Protein AF-A0A2Z6REA3-F1 (afdb_monomer_lite)

Structure (mmCIF, N/CA/C/O backbone):
data_AF-A0A2Z6REA3-F1
#
_entry.id   AF-A0A2Z6REA3-F1
#
loop_
_atom_site.group_PDB
_atom_site.id
_atom_site.type_symbol
_atom_site.label_atom_id
_atom_site.label_alt_id
_atom_site.label_comp_id
_atom_site.label_asym_id
_atom_site.label_entity_id
_atom_site.label_seq_id
_atom_site.pdbx_PDB_ins_code
_atom_site.Cartn_x
_atom_site.Cartn_y
_atom_site.Cartn_z
_atom_site.occupancy
_atom_site.B_iso_or_equiv
_atom_site.auth_seq_id
_atom_site.auth_comp_id
_atom_site.auth_asym_id
_atom_site.auth_atom_id
_atom_site.pdbx_PDB_model_num
ATOM 1 N N . MET A 1 1 ? -13.618 -19.533 26.473 1.00 35.56 1 MET A N 1
ATOM 2 C CA . MET A 1 1 ? -13.064 -18.901 25.257 1.00 35.56 1 MET A CA 1
ATOM 3 C C . MET A 1 1 ? -13.147 -17.396 25.471 1.00 35.56 1 MET A C 1
ATOM 5 O O . MET A 1 1 ? -14.239 -16.851 25.426 1.00 35.56 1 MET A O 1
ATOM 9 N N . TYR A 1 2 ? -12.049 -16.755 25.879 1.00 32.56 2 TYR A N 1
ATOM 10 C CA . TYR A 1 2 ? -12.041 -15.318 26.167 1.00 32.56 2 TYR A CA 1
ATOM 11 C C . TYR A 1 2 ? -12.061 -14.545 24.842 1.00 32.56 2 TYR A C 1
ATOM 13 O O . TYR A 1 2 ? -11.064 -14.528 24.128 1.00 32.56 2 TYR A O 1
ATOM 21 N N . MET A 1 3 ? -13.189 -13.912 24.512 1.00 37.62 3 MET A N 1
ATOM 22 C CA . MET A 1 3 ? -13.200 -12.782 23.580 1.00 37.62 3 MET A CA 1
ATOM 23 C C . MET A 1 3 ? -12.499 -11.618 24.285 1.00 37.62 3 MET A C 1
ATOM 25 O O . MET A 1 3 ? -13.110 -10.892 25.067 1.00 37.62 3 MET A O 1
ATOM 29 N N . GLY A 1 4 ? -11.189 -11.494 24.079 1.00 39.75 4 GLY A N 1
ATOM 30 C CA . GLY A 1 4 ? -10.439 -10.322 24.507 1.00 39.75 4 GLY A CA 1
ATOM 31 C C . GLY A 1 4 ? -10.893 -9.124 23.683 1.00 39.75 4 GLY A C 1
ATOM 32 O O . GLY A 1 4 ? -10.625 -9.063 22.486 1.00 39.75 4 GLY A O 1
ATOM 33 N N . LEU A 1 5 ? -11.602 -8.188 24.313 1.00 45.06 5 LEU A N 1
ATOM 34 C CA . LEU A 1 5 ? -11.829 -6.860 23.750 1.00 45.06 5 LEU A CA 1
ATOM 35 C C . LEU A 1 5 ? -10.458 -6.259 23.413 1.00 45.06 5 LEU A C 1
ATOM 37 O O . LEU A 1 5 ? -9.594 -6.190 24.290 1.00 45.06 5 LEU A O 1
ATOM 41 N N . GLN A 1 6 ? -10.251 -5.857 22.155 1.00 50.97 6 GLN A N 1
ATOM 42 C CA . GLN A 1 6 ? -9.062 -5.095 21.771 1.00 50.97 6 GLN A CA 1
ATOM 43 C C . GLN A 1 6 ? -8.891 -3.923 22.752 1.00 50.97 6 GLN A C 1
ATOM 45 O O . GLN A 1 6 ? -9.876 -3.228 23.036 1.00 50.97 6 GLN A O 1
ATOM 50 N N . PRO A 1 7 ? -7.681 -3.704 23.301 1.00 58.88 7 PRO A N 1
ATOM 51 C CA . PRO A 1 7 ? -7.449 -2.590 24.204 1.00 58.88 7 PRO A CA 1
ATOM 52 C C . PRO A 1 7 ? -7.841 -1.274 23.514 1.00 58.88 7 PRO A C 1
ATOM 54 O O . PRO A 1 7 ? -7.617 -1.123 22.309 1.00 58.88 7 PRO A O 1
ATOM 57 N N . PRO A 1 8 ? -8.452 -0.326 24.247 1.00 62.91 8 PRO A N 1
ATOM 58 C CA . PRO A 1 8 ? -8.873 0.940 23.669 1.00 62.91 8 PRO A CA 1
ATOM 59 C C . PRO A 1 8 ? -7.667 1.652 23.052 1.00 62.91 8 PRO A C 1
ATOM 61 O O . PRO A 1 8 ? -6.600 1.727 23.666 1.00 62.91 8 PRO A O 1
ATOM 64 N N . LEU A 1 9 ? -7.843 2.158 21.828 1.00 64.38 9 LEU A N 1
ATOM 65 C CA . LEU A 1 9 ? -6.797 2.885 21.114 1.00 64.38 9 LEU A CA 1
ATOM 66 C C . LEU A 1 9 ? -6.271 4.049 21.981 1.00 64.38 9 LEU A C 1
ATOM 68 O O . LEU A 1 9 ? -7.057 4.680 22.700 1.00 64.38 9 LEU A O 1
ATOM 72 N N . PRO A 1 10 ? -4.956 4.349 21.941 1.00 69.88 10 PRO A N 1
ATOM 73 C CA . PRO A 1 10 ? -4.391 5.479 22.672 1.00 69.88 10 PRO A CA 1
ATOM 74 C C . PRO A 1 10 ? -5.148 6.767 22.345 1.00 69.88 10 PRO A C 1
ATOM 76 O O . PRO A 1 10 ? -5.497 6.983 21.194 1.00 69.88 10 PRO A O 1
ATOM 79 N N . LYS A 1 11 ? -5.328 7.681 23.308 1.00 62.00 11 LYS A N 1
ATOM 80 C CA . LYS A 1 11 ? -6.018 8.973 23.072 1.00 62.00 11 LYS A CA 1
ATOM 81 C C . LYS A 1 11 ? -5.437 9.802 21.913 1.00 62.00 11 LYS A C 1
ATOM 83 O O . LYS A 1 11 ? -6.111 10.689 21.404 1.00 62.00 11 LYS A O 1
ATOM 88 N N . ASP A 1 12 ? -4.199 9.516 21.515 1.00 65.69 12 ASP A N 1
ATOM 89 C CA . ASP A 1 12 ? -3.495 10.154 20.406 1.00 65.69 12 ASP A CA 1
ATOM 90 C C . ASP A 1 12 ? -3.614 9.433 19.057 1.00 65.69 12 ASP A C 1
ATOM 92 O O . ASP A 1 12 ? -3.003 9.884 18.085 1.00 65.69 12 ASP A O 1
ATOM 96 N N . SER A 1 13 ? -4.363 8.333 18.970 1.00 61.78 13 SER A N 1
ATOM 97 C CA . SER A 1 13 ? -4.588 7.635 17.708 1.00 61.78 13 SER A CA 1
ATOM 98 C C . SER A 1 13 ? -5.334 8.522 16.709 1.00 61.78 13 SER A C 1
ATOM 100 O O . SER A 1 13 ? -6.323 9.148 17.091 1.00 61.78 13 SER A O 1
ATOM 102 N N . PRO A 1 14 ? -4.908 8.576 15.436 1.00 66.81 14 PRO A N 1
ATOM 103 C CA . PRO A 1 14 ? -5.681 9.240 14.400 1.00 66.81 14 PRO A CA 1
ATOM 104 C C . PRO A 1 14 ? -6.979 8.474 14.144 1.00 66.81 14 PRO A C 1
ATOM 106 O O . PRO A 1 14 ? -7.009 7.247 14.179 1.00 66.81 14 PRO A O 1
ATOM 109 N N . ASP A 1 15 ? -8.056 9.185 13.852 1.00 65.38 15 ASP A N 1
ATOM 110 C CA . ASP A 1 15 ? -9.377 8.589 13.635 1.00 65.38 15 ASP A CA 1
ATOM 111 C C . ASP A 1 15 ? -9.582 8.116 12.203 1.00 65.38 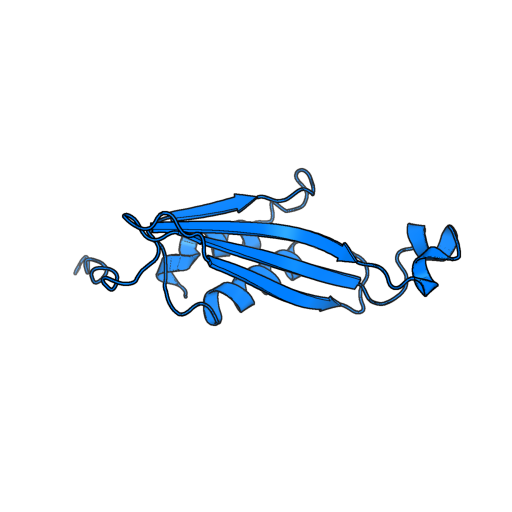15 ASP A C 1
ATOM 113 O O . ASP A 1 15 ? -10.299 7.140 11.988 1.00 65.38 15 ASP A O 1
ATOM 117 N N . ASP A 1 16 ? -8.882 8.760 11.266 1.00 63.12 16 ASP A N 1
ATOM 118 C CA . ASP A 1 16 ? -8.835 8.373 9.865 1.00 63.12 16 ASP A CA 1
ATOM 119 C C . ASP A 1 16 ? -7.386 8.247 9.390 1.00 63.12 16 ASP A C 1
ATOM 121 O O . ASP A 1 16 ? -6.545 9.127 9.626 1.00 63.12 16 ASP A O 1
ATOM 125 N N . PHE A 1 17 ? -7.131 7.162 8.664 1.00 74.56 17 PHE A N 1
ATOM 126 C CA . PHE A 1 17 ? -5.899 6.909 7.938 1.00 74.56 17 PHE A CA 1
ATOM 127 C C . PHE A 1 17 ? -6.201 6.805 6.446 1.00 74.56 17 PHE A C 1
ATOM 129 O O . PHE A 1 17 ? -6.919 5.898 6.023 1.00 74.56 17 PHE A O 1
ATOM 136 N N . VAL A 1 18 ? -5.652 7.709 5.638 1.00 67.94 18 VAL A N 1
ATOM 137 C CA . VAL A 1 18 ? -5.716 7.598 4.178 1.00 67.94 18 VAL A CA 1
ATOM 138 C C . VAL A 1 18 ? -4.321 7.322 3.648 1.00 67.94 18 VAL A C 1
ATOM 140 O O . VAL A 1 18 ? -3.402 8.065 3.968 1.00 67.94 18 VAL A O 1
ATOM 143 N N . ALA A 1 19 ? -4.161 6.286 2.834 1.00 71.56 19 ALA A N 1
ATOM 144 C CA . ALA A 1 19 ? -2.932 6.062 2.082 1.00 71.56 19 ALA A CA 1
ATOM 145 C C . ALA A 1 19 ? -3.199 6.266 0.590 1.00 71.56 19 ALA A C 1
ATOM 147 O O . ALA A 1 19 ? -4.055 5.581 0.032 1.00 71.56 19 ALA A O 1
ATOM 148 N N . ASP A 1 20 ? -2.481 7.201 -0.030 1.00 66.69 20 ASP A N 1
ATOM 149 C CA . ASP A 1 20 ? -2.426 7.375 -1.482 1.00 66.69 20 ASP A CA 1
ATOM 150 C C . ASP A 1 20 ? -1.138 6.739 -2.008 1.00 66.69 20 ASP A C 1
ATOM 152 O O . ASP A 1 20 ? -0.033 7.213 -1.729 1.00 66.69 20 ASP A O 1
ATOM 156 N N . TYR A 1 21 ? -1.280 5.626 -2.723 1.00 65.38 21 TYR A N 1
ATOM 157 C CA . TYR A 1 21 ? -0.162 4.972 -3.395 1.00 65.38 21 TYR A CA 1
ATOM 158 C C . TYR A 1 21 ? 0.030 5.634 -4.758 1.00 65.38 21 TYR A C 1
ATOM 160 O O . TYR A 1 21 ? -0.743 5.363 -5.680 1.00 65.38 21 TYR A O 1
ATOM 168 N N . LYS A 1 22 ? 1.056 6.481 -4.891 1.00 62.38 22 LYS A N 1
ATOM 169 C CA . LYS A 1 22 ? 1.335 7.221 -6.123 1.00 62.38 22 LYS A CA 1
ATOM 170 C C . LYS A 1 22 ? 2.546 6.655 -6.859 1.00 62.38 22 LYS A C 1
ATOM 172 O O . LYS A 1 22 ? 3.619 6.435 -6.291 1.00 62.38 22 LYS A O 1
ATOM 177 N N . MET A 1 23 ? 2.356 6.413 -8.155 1.00 69.00 23 MET A N 1
ATOM 178 C CA . MET A 1 23 ? 3.296 5.665 -8.984 1.00 69.00 23 MET A CA 1
ATOM 179 C C . MET A 1 23 ? 4.502 6.456 -9.499 1.00 69.00 23 MET A C 1
ATOM 181 O O . MET A 1 23 ? 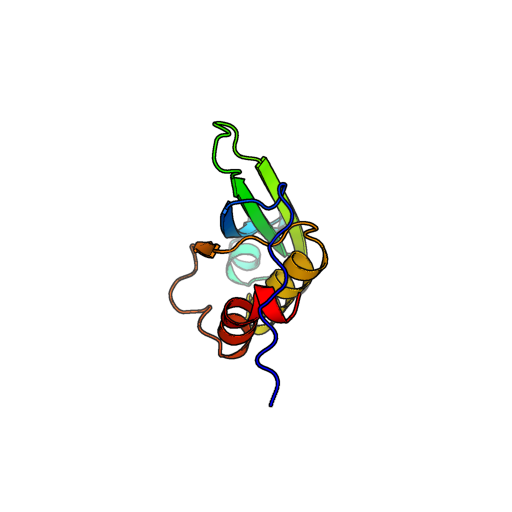4.387 7.576 -9.996 1.00 69.00 23 MET A O 1
ATOM 185 N N . ARG A 1 24 ? 5.628 5.728 -9.502 1.00 64.69 24 ARG A N 1
ATOM 186 C CA . ARG A 1 24 ? 6.744 5.746 -10.459 1.00 64.69 24 ARG A CA 1
ATOM 187 C C . ARG A 1 24 ? 7.203 7.137 -10.890 1.00 64.69 24 ARG A C 1
ATOM 189 O O . ARG A 1 24 ? 6.939 7.592 -12.004 1.00 64.69 24 ARG A O 1
ATOM 196 N N . ILE A 1 25 ? 8.025 7.752 -10.047 1.00 64.75 25 ILE A N 1
ATOM 197 C CA . ILE A 1 25 ? 8.845 8.893 -10.458 1.00 64.75 25 ILE A CA 1
ATOM 198 C C . ILE A 1 25 ? 10.083 8.341 -11.167 1.00 64.75 25 ILE A C 1
ATOM 200 O O . ILE A 1 25 ? 10.951 7.721 -10.554 1.00 64.75 25 ILE A O 1
ATOM 204 N N . LEU A 1 26 ? 10.141 8.531 -12.486 1.00 69.25 26 LEU A N 1
ATOM 205 C CA . LEU A 1 26 ? 11.316 8.185 -13.280 1.00 69.25 26 LEU A CA 1
ATOM 206 C C . LEU A 1 26 ? 12.350 9.312 -13.214 1.00 69.25 26 LEU A C 1
ATOM 208 O O . LEU A 1 26 ? 11.974 10.478 -13.396 1.00 69.25 26 LEU A O 1
ATOM 212 N N . PRO A 1 27 ? 13.649 8.999 -13.052 1.00 67.94 27 PRO A N 1
ATOM 213 C CA . PRO A 1 27 ? 14.692 10.001 -13.196 1.00 67.94 27 PRO A CA 1
ATOM 214 C C . PRO A 1 27 ? 14.626 10.633 -14.591 1.00 67.94 27 PRO A C 1
ATOM 216 O O . PRO A 1 27 ? 14.265 9.984 -15.575 1.00 67.94 27 PRO A O 1
ATOM 219 N N . LYS A 1 28 ? 15.014 11.910 -14.696 1.00 70.12 28 LYS A N 1
ATOM 220 C CA . LYS A 1 28 ? 14.973 12.676 -15.957 1.00 70.12 28 LYS A CA 1
ATOM 221 C C . LYS A 1 28 ? 15.724 11.980 -17.101 1.00 70.12 28 LYS A C 1
ATOM 223 O O . LYS A 1 28 ? 15.375 12.167 -18.260 1.00 70.12 28 LYS A O 1
ATOM 228 N N . SER A 1 29 ? 16.734 11.167 -16.786 1.00 67.81 29 SER A N 1
ATOM 229 C CA . SER A 1 29 ? 17.450 10.322 -17.748 1.00 67.81 29 SER A CA 1
ATOM 230 C C . SER A 1 29 ? 16.562 9.258 -18.395 1.00 67.81 29 SER A C 1
ATOM 232 O O . SER A 1 29 ? 16.618 9.119 -19.607 1.00 67.81 29 SER A O 1
ATOM 234 N N . ALA A 1 30 ? 15.701 8.578 -17.635 1.00 64.38 30 ALA A N 1
ATOM 235 C CA . ALA A 1 30 ? 14.793 7.546 -18.147 1.00 64.38 30 ALA A CA 1
ATOM 236 C C . ALA A 1 30 ? 13.611 8.122 -18.954 1.00 64.38 30 ALA A C 1
ATOM 238 O O . ALA A 1 30 ? 12.895 7.390 -19.630 1.00 64.38 30 ALA A O 1
ATOM 239 N N . GLN A 1 31 ? 13.409 9.443 -18.899 1.00 67.25 31 GLN A N 1
ATOM 240 C CA . GLN A 1 31 ? 12.437 10.165 -19.726 1.00 67.25 31 GLN A CA 1
ATOM 241 C C . GLN A 1 31 ? 13.024 10.610 -21.079 1.00 67.25 31 GLN A C 1
ATOM 243 O O . GLN A 1 31 ? 12.318 11.228 -21.874 1.00 67.25 31 GLN A O 1
ATOM 248 N N . LYS A 1 32 ? 14.311 10.336 -21.352 1.00 64.69 32 LYS A N 1
ATOM 249 C CA . LYS A 1 32 ? 14.994 10.813 -22.566 1.00 64.69 32 LYS A CA 1
ATOM 250 C C . LYS A 1 32 ? 14.585 10.057 -23.823 1.00 64.69 32 LYS A C 1
ATOM 252 O O . LYS A 1 32 ? 14.554 10.661 -24.892 1.00 64.69 32 LYS A O 1
ATOM 257 N N . THR A 1 33 ? 14.267 8.768 -23.721 1.00 70.69 33 THR A N 1
ATOM 258 C CA . THR A 1 33 ? 13.856 7.970 -24.879 1.00 70.69 33 THR A CA 1
ATOM 259 C C . THR A 1 33 ? 12.509 7.295 -24.641 1.00 70.69 33 THR A C 1
ATOM 261 O O . THR A 1 33 ? 12.203 6.830 -23.544 1.00 70.69 33 THR A O 1
ATOM 264 N N . LYS A 1 34 ? 11.688 7.198 -25.698 1.00 68.62 34 LYS A N 1
ATOM 265 C CA . LYS A 1 34 ? 10.429 6.434 -25.651 1.00 68.62 34 LYS A CA 1
ATOM 266 C C . LYS A 1 34 ? 10.675 4.977 -25.243 1.00 68.62 34 LYS A C 1
ATOM 268 O O . LYS A 1 34 ? 9.856 4.414 -24.528 1.00 68.62 34 LYS A O 1
ATOM 273 N N . ALA A 1 35 ? 11.789 4.381 -25.666 1.00 67.88 35 ALA A N 1
ATOM 274 C CA . ALA A 1 35 ? 12.133 3.004 -25.332 1.00 67.88 35 ALA A CA 1
ATOM 275 C C . ALA A 1 35 ? 12.451 2.819 -23.840 1.00 67.88 35 ALA A C 1
ATOM 277 O O . ALA A 1 35 ? 11.963 1.870 -23.249 1.00 67.88 35 ALA A O 1
ATOM 278 N N . GLU A 1 36 ? 13.182 3.728 -23.192 1.00 66.62 36 GLU A N 1
ATOM 279 C CA . GLU A 1 36 ? 13.430 3.647 -21.740 1.00 66.62 36 GLU A CA 1
ATOM 280 C C . GLU A 1 36 ? 12.162 3.956 -20.931 1.00 66.62 36 GLU A C 1
ATOM 282 O O . GLU A 1 36 ? 11.868 3.290 -19.933 1.00 66.62 36 GLU A O 1
ATOM 287 N N . PHE A 1 37 ? 11.358 4.909 -21.412 1.00 67.12 37 PHE A N 1
ATOM 288 C CA . PHE A 1 37 ? 10.088 5.277 -20.795 1.00 67.12 37 PHE A CA 1
ATOM 289 C C . PHE A 1 37 ? 9.074 4.116 -20.827 1.00 67.12 37 PHE A C 1
ATOM 291 O O . PHE A 1 37 ? 8.566 3.701 -19.779 1.00 67.12 37 PHE A O 1
ATOM 298 N N . PHE A 1 38 ? 8.815 3.546 -22.012 1.00 67.69 38 PHE A N 1
ATOM 299 C CA . PHE A 1 38 ? 7.839 2.465 -22.216 1.00 67.69 38 PHE A CA 1
ATOM 300 C C . PHE A 1 38 ? 8.395 1.064 -21.964 1.00 67.69 38 PHE A C 1
ATOM 302 O O . PHE A 1 38 ? 7.640 0.187 -21.551 1.00 67.69 38 PHE A O 1
ATOM 309 N N . GLY A 1 39 ? 9.695 0.851 -22.167 1.00 66.31 39 GLY A N 1
ATOM 310 C CA . GLY A 1 39 ? 10.377 -0.427 -21.937 1.00 66.31 39 GLY A CA 1
ATOM 311 C C . GLY A 1 39 ? 10.460 -0.797 -20.463 1.00 66.31 39 GLY A C 1
ATOM 312 O O . GLY A 1 39 ? 10.728 -1.947 -20.140 1.00 66.31 39 GLY A O 1
ATOM 313 N N . LYS A 1 40 ? 10.145 0.153 -19.569 1.00 66.31 40 LYS A N 1
ATOM 314 C CA . LYS A 1 40 ? 10.199 -0.050 -18.125 1.00 66.31 40 LYS A CA 1
ATOM 315 C C . LYS A 1 40 ? 11.612 -0.520 -17.749 1.00 66.31 40 LYS A C 1
ATOM 317 O O . LYS A 1 40 ? 11.818 -1.640 -17.304 1.00 66.31 40 LYS A O 1
ATOM 322 N N . HIS A 1 41 ? 12.609 0.329 -17.962 1.00 64.81 41 HIS A N 1
ATOM 323 C CA . HIS A 1 41 ? 13.987 0.052 -17.552 1.00 64.81 41 HIS A CA 1
ATOM 324 C C . HIS A 1 41 ? 14.477 1.131 -16.579 1.00 64.81 41 HIS A C 1
ATOM 326 O O . HIS A 1 41 ? 14.139 2.305 -16.735 1.00 64.81 41 HIS A O 1
ATOM 332 N N . GLY A 1 42 ? 15.261 0.727 -15.576 1.00 68.00 42 GLY A N 1
ATOM 333 C CA . GLY A 1 42 ? 15.822 1.614 -14.551 1.00 68.00 42 GLY A CA 1
ATOM 334 C C . GLY A 1 42 ? 15.030 1.658 -13.242 1.00 68.00 42 GLY A C 1
ATOM 335 O O . GLY A 1 42 ? 13.980 1.045 -13.111 1.00 68.00 42 GLY A O 1
ATOM 336 N N . TRP A 1 43 ? 15.553 2.394 -12.264 1.00 71.06 43 TRP A N 1
ATOM 337 C CA . TRP A 1 43 ? 14.967 2.490 -10.928 1.00 71.06 43 TRP A CA 1
ATOM 338 C C . TRP A 1 43 ? 13.619 3.208 -10.944 1.00 71.06 43 TRP A C 1
ATOM 340 O O . TRP A 1 43 ? 13.475 4.264 -11.572 1.00 71.06 43 TRP A O 1
ATOM 350 N N . THR A 1 44 ? 12.649 2.668 -10.213 1.00 72.94 44 THR A N 1
ATOM 351 C CA . THR A 1 44 ? 11.361 3.317 -9.977 1.00 72.94 44 THR A CA 1
ATOM 352 C C . THR A 1 44 ? 11.250 3.732 -8.519 1.00 72.94 44 THR A C 1
ATOM 354 O O . THR A 1 44 ? 11.535 2.960 -7.603 1.00 72.94 44 THR A O 1
ATOM 357 N N . LEU A 1 45 ? 10.842 4.981 -8.307 1.00 78.25 45 LEU A N 1
ATOM 358 C CA . LEU A 1 45 ? 10.469 5.482 -6.994 1.00 78.25 45 LEU A CA 1
ATOM 359 C C . LEU A 1 45 ? 8.953 5.361 -6.835 1.00 78.25 45 LEU A C 1
ATOM 361 O O . LEU A 1 45 ? 8.198 5.904 -7.647 1.00 78.25 45 LEU A O 1
ATOM 365 N N . HIS A 1 46 ? 8.530 4.643 -5.802 1.00 79.12 46 HIS A N 1
ATOM 366 C CA . HIS A 1 46 ? 7.139 4.502 -5.392 1.00 79.12 46 HIS A CA 1
ATOM 367 C C . HIS A 1 46 ? 6.934 5.256 -4.084 1.00 79.12 46 HIS A C 1
ATOM 369 O O . HIS A 1 46 ? 7.680 5.032 -3.136 1.00 79.12 46 HIS A O 1
ATOM 375 N N . THR A 1 47 ? 5.923 6.118 -4.026 1.00 83.25 47 THR A N 1
ATOM 376 C CA . THR A 1 47 ? 5.643 6.914 -2.829 1.00 83.25 47 THR A CA 1
ATOM 377 C C . THR A 1 47 ? 4.264 6.566 -2.301 1.00 83.25 47 THR A C 1
ATOM 379 O O . THR A 1 47 ? 3.281 6.589 -3.043 1.00 83.25 47 THR A O 1
ATOM 382 N N . ILE A 1 48 ? 4.177 6.286 -1.006 1.00 85.38 48 ILE A N 1
ATOM 383 C CA . ILE A 1 48 ? 2.908 6.171 -0.296 1.00 85.38 48 ILE A CA 1
ATOM 384 C C . ILE A 1 48 ? 2.751 7.412 0.569 1.00 85.38 48 ILE A C 1
ATOM 386 O O . ILE A 1 48 ? 3.543 7.665 1.480 1.00 85.38 48 ILE A O 1
ATOM 390 N N . LEU A 1 49 ? 1.722 8.197 0.274 1.00 87.75 49 LEU A N 1
ATOM 391 C CA . LEU A 1 49 ? 1.344 9.346 1.076 1.00 87.75 49 LEU A CA 1
ATOM 392 C C . LEU A 1 49 ? 0.350 8.900 2.134 1.00 87.75 49 LEU A C 1
ATOM 394 O O . LEU A 1 49 ? -0.747 8.456 1.815 1.00 87.75 49 LEU A O 1
ATOM 398 N N . VAL A 1 50 ? 0.728 9.047 3.392 1.00 87.38 50 VAL A N 1
ATOM 399 C CA . VAL A 1 50 ? -0.120 8.754 4.537 1.00 87.38 50 VAL A CA 1
ATOM 400 C C . VAL A 1 50 ? -0.661 10.057 5.093 1.00 87.38 50 VAL A C 1
ATOM 402 O O . VAL A 1 50 ? 0.091 10.902 5.578 1.00 87.38 50 VAL A O 1
ATOM 405 N N . PHE A 1 51 ? -1.979 10.189 5.058 1.00 86.75 51 PHE A N 1
ATOM 406 C CA . PHE A 1 51 ? -2.721 11.272 5.672 1.00 86.75 51 PHE A CA 1
ATOM 407 C C . PHE A 1 51 ? -3.335 10.749 6.958 1.00 86.75 51 PHE A C 1
ATOM 409 O O . PHE A 1 51 ? -4.099 9.781 6.950 1.00 86.75 51 PHE A O 1
ATOM 416 N N . THR A 1 52 ? -3.024 11.408 8.064 1.00 85.44 52 THR A N 1
ATOM 417 C CA . THR A 1 52 ? -3.631 11.101 9.355 1.00 85.44 52 THR A CA 1
ATOM 418 C C . THR A 1 52 ? -4.362 12.325 9.876 1.00 85.44 52 THR A C 1
ATOM 420 O O . THR A 1 52 ? -3.874 13.459 9.803 1.00 85.44 52 THR A O 1
ATOM 423 N N . LYS A 1 53 ? -5.572 12.101 10.384 1.00 81.81 53 LYS A N 1
ATOM 424 C CA . LYS A 1 53 ? -6.405 13.150 10.965 1.00 81.81 53 LYS A CA 1
ATOM 425 C C . LYS A 1 53 ? -6.838 12.727 12.360 1.00 81.81 53 LYS A C 1
ATOM 427 O O . LYS A 1 53 ? -7.399 11.651 12.537 1.00 81.81 53 LYS A O 1
ATOM 432 N N . LYS A 1 54 ? -6.590 13.587 13.348 1.00 77.69 54 LYS A N 1
ATOM 433 C CA . LYS A 1 54 ? -7.154 13.439 14.696 1.00 77.69 54 LYS A CA 1
ATOM 434 C C . LYS A 1 54 ? -8.525 14.113 14.745 1.00 77.69 54 LYS A C 1
ATOM 436 O O . LYS A 1 54 ? -8.659 15.263 14.313 1.00 77.69 54 LYS A O 1
ATOM 441 N N . ASN A 1 55 ? -9.527 13.440 15.296 1.00 64.44 55 ASN A N 1
ATOM 442 C CA . ASN A 1 55 ? -10.827 14.018 15.596 1.00 64.44 55 ASN A CA 1
ATOM 443 C C . ASN A 1 55 ? -10.611 15.195 16.541 1.00 64.44 55 ASN A C 1
ATOM 445 O O . ASN A 1 55 ? -9.810 15.142 17.472 1.00 64.44 55 ASN A O 1
ATOM 449 N N . ASN A 1 56 ? -11.297 16.294 16.241 1.00 67.81 56 ASN A N 1
ATOM 450 C CA . ASN A 1 56 ? -11.154 17.608 16.878 1.00 67.81 56 ASN A CA 1
ATOM 451 C C . ASN A 1 56 ? -9.946 18.448 16.429 1.00 67.81 56 ASN A C 1
ATOM 453 O O . ASN A 1 56 ? -9.840 19.603 16.842 1.00 67.81 56 ASN A O 1
ATOM 457 N N . CYS A 1 57 ? -9.077 17.952 15.539 1.00 66.75 57 CYS A N 1
ATOM 458 C CA . CYS A 1 57 ? -8.029 18.769 14.929 1.00 66.75 57 CYS A CA 1
ATOM 459 C C . CYS A 1 57 ? -8.369 19.108 13.470 1.00 66.75 57 CYS A C 1
ATOM 461 O O . CYS A 1 57 ? -8.645 18.233 12.652 1.00 66.75 57 CYS A O 1
ATOM 463 N N . LYS A 1 58 ? -8.315 20.399 13.114 1.00 73.56 58 LYS A N 1
ATOM 464 C CA . LYS A 1 58 ? -8.451 20.845 11.713 1.00 73.56 58 LYS A CA 1
ATOM 465 C C . LYS A 1 58 ? -7.197 20.567 10.872 1.00 73.56 58 LYS A C 1
ATOM 467 O O . LYS A 1 58 ? -7.240 20.736 9.659 1.00 73.56 58 LYS A O 1
ATOM 472 N N . LYS A 1 59 ? -6.081 20.186 11.502 1.00 78.38 59 LYS A N 1
ATOM 473 C CA . LYS A 1 59 ? -4.809 19.918 10.824 1.00 78.38 59 LYS A CA 1
ATOM 474 C C . LYS A 1 59 ? -4.732 18.451 10.400 1.00 78.38 59 LYS A C 1
ATOM 476 O O . LYS A 1 59 ? -5.044 17.564 11.189 1.00 78.38 59 LYS A O 1
ATOM 481 N N . ILE A 1 60 ? -4.303 18.234 9.161 1.00 84.06 60 ILE A N 1
ATOM 482 C CA . ILE A 1 60 ? -3.996 16.919 8.593 1.00 84.06 60 ILE A CA 1
ATOM 483 C C . ILE A 1 60 ? -2.475 16.761 8.651 1.00 84.06 60 ILE A C 1
ATOM 485 O O . ILE A 1 60 ? -1.764 17.657 8.196 1.00 84.06 60 ILE A O 1
ATOM 489 N N . ASP A 1 61 ? -1.985 15.662 9.226 1.00 86.12 61 ASP A N 1
ATOM 490 C CA . ASP A 1 61 ? -0.565 15.296 9.156 1.00 86.12 61 ASP A CA 1
ATOM 491 C C . ASP A 1 61 ? -0.347 14.444 7.904 1.00 86.12 61 ASP A C 1
ATOM 493 O O . ASP A 1 61 ? -1.069 13.466 7.688 1.00 86.12 61 ASP A O 1
ATOM 497 N N . ILE A 1 62 ? 0.614 14.843 7.071 1.00 86.94 62 ILE A N 1
ATOM 498 C CA . ILE A 1 62 ? 0.917 14.203 5.788 1.00 86.94 62 ILE A CA 1
ATOM 499 C C . ILE A 1 62 ? 2.353 13.706 5.846 1.00 86.94 62 ILE A C 1
ATOM 501 O O . ILE A 1 62 ? 3.276 14.487 6.077 1.00 86.94 62 ILE A O 1
ATOM 505 N N . ARG A 1 63 ? 2.547 12.412 5.600 1.00 88.81 63 ARG A N 1
ATOM 506 C CA . ARG A 1 63 ? 3.868 11.782 5.535 1.00 88.81 63 ARG A CA 1
ATOM 507 C C . ARG A 1 63 ? 4.040 11.076 4.208 1.00 88.81 63 ARG A C 1
ATOM 509 O O . ARG A 1 63 ? 3.114 10.425 3.742 1.00 88.81 63 ARG A O 1
ATOM 516 N N . ALA A 1 64 ? 5.224 11.191 3.625 1.00 88.19 64 ALA A N 1
ATOM 517 C CA . ALA A 1 64 ? 5.599 10.459 2.426 1.00 88.19 64 ALA A CA 1
ATOM 518 C C . ALA A 1 64 ? 6.561 9.330 2.803 1.00 88.19 64 ALA A C 1
ATOM 520 O O . ALA A 1 64 ? 7.535 9.560 3.521 1.00 88.19 64 ALA A O 1
ATOM 521 N N . TYR A 1 65 ? 6.268 8.126 2.324 1.00 87.62 65 TYR A N 1
ATOM 522 C CA . TYR A 1 65 ? 7.124 6.954 2.451 1.00 87.62 65 TYR A CA 1
ATOM 523 C C . TYR A 1 65 ? 7.573 6.528 1.060 1.00 87.62 65 TYR A C 1
ATOM 525 O O . TYR A 1 65 ? 6.751 6.155 0.226 1.00 87.62 65 TYR A O 1
ATOM 533 N N . ASP A 1 66 ? 8.877 6.620 0.827 1.00 86.94 66 ASP A N 1
ATOM 534 C CA . ASP A 1 66 ? 9.505 6.392 -0.466 1.00 86.94 66 ASP A CA 1
ATOM 535 C C . ASP A 1 66 ? 10.154 5.004 -0.523 1.00 86.94 66 ASP A C 1
ATOM 537 O O . ASP A 1 66 ? 10.953 4.635 0.341 1.00 86.94 66 ASP A O 1
ATOM 541 N N . HIS A 1 67 ? 9.837 4.245 -1.569 1.00 82.88 67 HIS A N 1
ATOM 542 C CA . HIS A 1 67 ? 10.362 2.911 -1.836 1.00 82.88 67 HIS A CA 1
ATOM 543 C C . HIS A 1 67 ? 11.060 2.886 -3.199 1.00 82.88 67 HIS A C 1
ATOM 545 O O . HIS A 1 67 ? 10.469 3.242 -4.220 1.00 82.88 67 HIS A O 1
ATOM 551 N N . TRP A 1 68 ? 12.317 2.441 -3.217 1.00 80.31 68 TRP A N 1
ATOM 552 C CA . TRP A 1 68 ? 13.107 2.279 -4.437 1.00 80.31 68 TRP A CA 1
ATOM 553 C C . TRP A 1 68 ? 13.052 0.832 -4.912 1.00 80.31 68 TRP A C 1
ATOM 555 O O . TRP A 1 68 ? 13.310 -0.080 -4.126 1.00 80.31 68 TRP A O 1
ATOM 565 N N . LEU A 1 69 ? 12.766 0.625 -6.197 1.00 74.81 69 LEU A N 1
ATOM 566 C CA . LEU A 1 69 ? 12.761 -0.698 -6.814 1.00 74.81 69 LEU A CA 1
ATOM 567 C C . LEU A 1 69 ? 13.63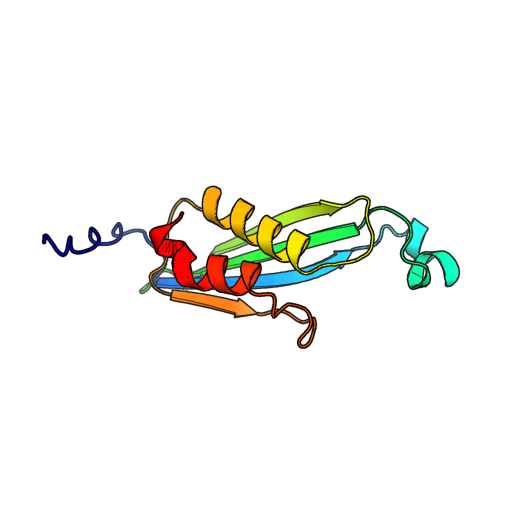2 -0.711 -8.076 1.00 74.81 69 LEU A C 1
ATOM 569 O O . LEU A 1 69 ? 13.635 0.242 -8.858 1.00 74.81 69 LEU A O 1
ATOM 573 N N . THR A 1 70 ? 14.408 -1.783 -8.242 1.00 71.88 70 THR A N 1
ATOM 574 C CA . THR A 1 70 ? 15.193 -2.068 -9.457 1.00 71.88 70 THR A CA 1
ATOM 575 C C . THR A 1 70 ? 14.343 -2.679 -10.562 1.00 71.88 70 THR A C 1
ATOM 577 O O . THR A 1 70 ? 14.628 -2.471 -11.740 1.00 71.88 70 THR A O 1
ATOM 580 N N . ASP A 1 71 ? 13.325 -3.448 -10.176 1.00 65.69 71 ASP A N 1
ATOM 581 C CA . ASP A 1 71 ? 12.292 -3.946 -11.070 1.00 65.69 71 ASP A CA 1
ATOM 582 C C . ASP A 1 71 ? 11.295 -2.826 -11.382 1.00 65.69 71 ASP A C 1
ATOM 584 O O . ASP A 1 71 ? 10.951 -1.979 -10.561 1.00 65.69 71 ASP A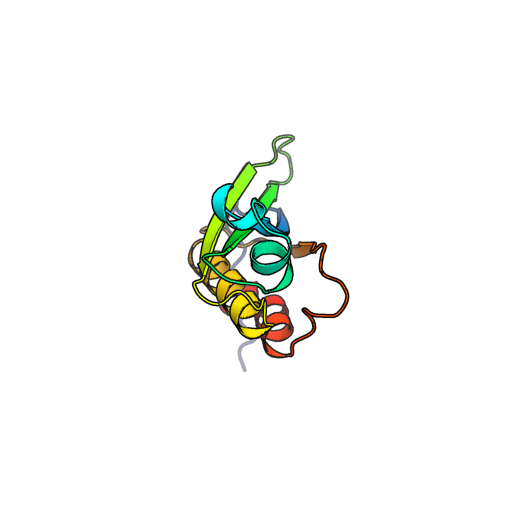 O 1
ATOM 588 N N . THR A 1 72 ? 10.847 -2.795 -12.619 1.00 60.12 72 THR A N 1
ATOM 589 C CA . THR A 1 72 ? 10.029 -1.726 -13.178 1.00 60.12 72 THR A CA 1
ATOM 590 C C . THR A 1 72 ? 8.572 -2.130 -13.333 1.00 60.12 72 THR A C 1
ATOM 592 O O . THR A 1 72 ? 7.724 -1.310 -13.731 1.00 60.12 72 THR A O 1
ATOM 595 N N . LYS A 1 73 ? 8.273 -3.402 -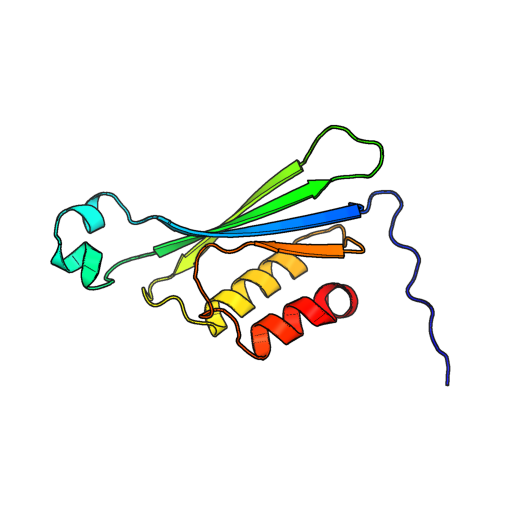13.051 1.00 69.62 73 LYS A N 1
ATOM 596 C CA . LYS A 1 73 ? 6.921 -3.917 -12.978 1.00 69.62 73 LYS A CA 1
ATOM 597 C C . LYS A 1 73 ? 6.407 -3.697 -11.564 1.00 69.62 73 LYS A C 1
ATOM 599 O O . LYS A 1 73 ? 6.817 -4.350 -10.619 1.00 69.62 73 LYS A O 1
ATOM 604 N N . GLN A 1 74 ? 5.444 -2.791 -11.442 1.00 64.56 74 GLN A N 1
ATOM 605 C CA . GLN A 1 74 ? 4.581 -2.824 -10.278 1.00 64.56 74 GLN A CA 1
ATOM 606 C C . GLN A 1 74 ? 3.784 -4.124 -10.337 1.00 64.56 74 GLN A C 1
ATOM 608 O O . GLN A 1 74 ? 2.946 -4.310 -11.224 1.00 64.56 74 GLN A O 1
ATOM 613 N N . ASP A 1 75 ? 4.081 -5.023 -9.416 1.00 76.00 75 ASP A N 1
ATOM 614 C CA . ASP A 1 75 ? 3.272 -6.196 -9.159 1.00 76.00 75 ASP A CA 1
ATOM 615 C C . ASP A 1 75 ? 2.531 -6.047 -7.822 1.00 76.00 75 ASP A C 1
ATOM 617 O O . ASP A 1 75 ? 2.757 -5.130 -7.016 1.00 76.00 75 ASP A O 1
ATOM 621 N N . ALA A 1 76 ? 1.565 -6.935 -7.626 1.00 78.44 76 ALA A N 1
ATOM 622 C CA . ALA A 1 76 ? 0.717 -6.890 -6.453 1.00 78.44 76 ALA A CA 1
ATOM 623 C C . ALA A 1 76 ? 1.468 -7.287 -5.169 1.00 78.44 76 ALA A C 1
ATOM 625 O O . ALA A 1 76 ? 1.082 -6.855 -4.084 1.00 78.44 76 ALA A O 1
ATOM 626 N N . TRP A 1 77 ? 2.559 -8.049 -5.289 1.00 82.25 77 TRP A N 1
ATOM 627 C CA . TRP A 1 77 ? 3.398 -8.465 -4.169 1.00 82.25 77 TRP A CA 1
ATOM 628 C C . TRP A 1 77 ? 4.207 -7.291 -3.615 1.00 82.25 77 TRP A C 1
ATOM 630 O O . TRP A 1 77 ? 4.176 -7.022 -2.416 1.00 82.25 77 TRP A O 1
ATOM 640 N N . PHE A 1 78 ? 4.860 -6.517 -4.482 1.00 81.50 78 PHE A N 1
ATOM 641 C CA . PHE A 1 78 ? 5.578 -5.307 -4.085 1.00 81.50 78 PHE A CA 1
ATOM 642 C C . PHE A 1 78 ? 4.646 -4.282 -3.433 1.00 81.50 78 PHE A C 1
ATOM 644 O O . PHE A 1 78 ? 4.994 -3.664 -2.424 1.00 81.50 78 PHE A O 1
ATOM 651 N N . THR A 1 79 ? 3.439 -4.123 -3.983 1.00 82.00 79 THR A N 1
ATOM 652 C CA . THR A 1 79 ? 2.422 -3.240 -3.399 1.00 82.00 79 THR A CA 1
ATOM 653 C C . THR A 1 79 ? 2.060 -3.706 -1.983 1.00 82.00 79 THR A C 1
ATOM 655 O O . THR A 1 79 ? 2.128 -2.907 -1.052 1.00 82.00 79 THR A O 1
ATOM 658 N N . ALA A 1 80 ? 1.770 -4.998 -1.796 1.00 86.25 80 ALA A N 1
ATOM 659 C CA . ALA A 1 80 ? 1.489 -5.603 -0.492 1.00 86.25 80 ALA A CA 1
ATOM 660 C C . ALA A 1 80 ? 2.625 -5.377 0.527 1.00 86.25 80 ALA A C 1
ATOM 662 O O . ALA A 1 80 ? 2.376 -4.874 1.624 1.00 86.25 80 ALA A O 1
ATOM 663 N N . LEU A 1 81 ? 3.876 -5.648 0.138 1.00 85.94 81 LEU A N 1
ATOM 664 C CA . LEU A 1 81 ? 5.051 -5.430 0.989 1.00 85.94 81 LEU A CA 1
ATOM 665 C C . LEU A 1 81 ? 5.266 -3.955 1.357 1.00 85.94 81 LEU A C 1
ATOM 667 O O . LEU A 1 81 ? 5.678 -3.653 2.477 1.00 85.94 81 LEU A O 1
ATOM 671 N N . SER A 1 82 ? 4.980 -3.030 0.437 1.00 86.00 82 SER A N 1
ATOM 672 C CA . SER A 1 82 ? 5.096 -1.590 0.704 1.00 86.00 82 SER A CA 1
ATOM 673 C C . SER A 1 82 ? 4.124 -1.158 1.808 1.00 86.00 82 SER A C 1
ATOM 675 O O . SER A 1 82 ? 4.511 -0.451 2.738 1.00 86.00 82 SER A O 1
ATOM 677 N N . PHE A 1 83 ? 2.875 -1.637 1.756 1.00 86.62 83 PHE A N 1
ATOM 678 C CA . PHE A 1 83 ? 1.882 -1.379 2.805 1.00 86.62 83 PHE A CA 1
ATOM 679 C C . PHE A 1 83 ? 2.267 -2.017 4.140 1.00 86.62 83 PHE A C 1
ATOM 681 O O . PHE A 1 83 ? 2.197 -1.351 5.172 1.00 86.62 83 PHE A O 1
ATOM 688 N N . GLU A 1 84 ? 2.736 -3.265 4.126 1.00 89.62 84 GLU A N 1
ATOM 689 C CA . GLU A 1 84 ? 3.224 -3.932 5.333 1.00 89.62 84 GLU A CA 1
ATOM 690 C C . GLU A 1 84 ? 4.363 -3.146 6.005 1.00 89.62 84 GLU A C 1
ATOM 692 O O . GLU A 1 84 ? 4.346 -2.942 7.221 1.00 89.62 84 GLU A O 1
ATOM 697 N N . ALA A 1 85 ? 5.346 -2.675 5.231 1.00 89.81 85 ALA A N 1
ATOM 698 C CA . ALA A 1 85 ? 6.459 -1.894 5.763 1.00 89.81 85 ALA A CA 1
ATOM 699 C C . ALA A 1 85 ? 5.969 -0.614 6.455 1.00 89.81 85 ALA A C 1
ATOM 701 O O . ALA A 1 85 ? 6.437 -0.269 7.540 1.00 89.81 85 ALA A O 1
ATOM 702 N N . ILE A 1 86 ? 4.993 0.067 5.858 1.00 87.62 86 ILE A N 1
ATOM 703 C CA . ILE A 1 86 ? 4.407 1.280 6.426 1.00 87.62 86 ILE A CA 1
ATOM 704 C C . ILE A 1 86 ? 3.633 0.974 7.702 1.00 87.62 86 ILE A C 1
ATOM 706 O O . ILE A 1 86 ? 3.846 1.654 8.706 1.00 87.62 86 ILE A O 1
ATOM 710 N N . PHE A 1 87 ? 2.787 -0.056 7.709 1.00 88.31 87 PHE A N 1
ATOM 711 C CA . PHE A 1 87 ? 2.022 -0.422 8.903 1.00 88.31 87 PHE A CA 1
ATOM 712 C C . PHE A 1 87 ? 2.928 -0.777 10.085 1.00 88.31 87 PHE A C 1
ATOM 714 O O . PHE A 1 87 ? 2.634 -0.369 11.204 1.00 88.31 87 PHE A O 1
ATOM 721 N N . LYS A 1 88 ? 4.090 -1.397 9.842 1.00 88.38 88 LYS A N 1
ATOM 722 C CA . LYS A 1 88 ? 5.099 -1.652 10.887 1.00 88.38 88 LYS A CA 1
ATOM 723 C C . LYS A 1 88 ? 5.736 -0.383 11.467 1.00 88.38 88 LYS A C 1
ATOM 725 O O . LYS A 1 88 ? 6.170 -0.390 12.616 1.00 88.38 88 LYS A O 1
ATOM 730 N N . ILE A 1 89 ? 5.852 0.690 10.684 1.00 88.12 89 ILE A N 1
ATOM 731 C CA . ILE A 1 89 ? 6.567 1.918 11.084 1.00 88.12 89 ILE A CA 1
ATOM 732 C C . ILE A 1 89 ? 5.627 2.934 11.748 1.00 88.12 89 ILE A C 1
ATOM 734 O O . ILE A 1 89 ? 6.061 3.788 12.533 1.00 88.12 89 ILE A O 1
ATOM 738 N N . ILE A 1 90 ? 4.334 2.885 11.438 1.00 83.62 90 ILE A N 1
ATOM 739 C CA . ILE A 1 90 ? 3.380 3.875 11.928 1.00 83.62 90 ILE A CA 1
ATOM 740 C C . ILE A 1 90 ? 3.016 3.592 13.382 1.00 83.62 90 ILE A C 1
ATOM 742 O O . ILE A 1 90 ? 2.394 2.597 13.721 1.00 83.62 90 ILE A O 1
ATOM 746 N N . LYS A 1 91 ? 3.384 4.534 14.257 1.00 73.44 91 LYS A N 1
ATOM 747 C CA . LYS A 1 91 ? 3.212 4.409 15.713 1.00 73.44 91 LYS A CA 1
ATOM 748 C C . LYS A 1 91 ? 1.762 4.345 16.181 1.00 73.44 91 LYS A C 1
ATOM 750 O O . LYS A 1 91 ? 1.495 3.799 17.246 1.00 73.44 91 LYS A O 1
ATOM 755 N N . TYR A 1 92 ? 0.851 4.978 15.450 1.00 74.81 92 TYR A N 1
ATOM 756 C CA . TYR A 1 92 ? -0.529 5.132 15.884 1.00 74.81 92 TYR A CA 1
ATOM 757 C C . TYR A 1 92 ? -1.464 4.472 14.889 1.00 74.81 92 TYR A C 1
ATOM 759 O O . TYR A 1 92 ? -1.614 4.941 13.760 1.00 74.81 92 TYR A O 1
ATOM 767 N N . LYS A 1 93 ? -2.121 3.407 15.342 1.00 75.62 93 LYS A N 1
ATOM 768 C CA . LYS A 1 93 ? -3.174 2.755 14.575 1.00 75.62 93 LYS A CA 1
ATOM 769 C C . LYS A 1 93 ? -4.421 3.615 14.603 1.00 75.62 93 LYS A C 1
ATOM 771 O O . LYS A 1 93 ? -4.798 4.140 15.648 1.00 75.62 93 LYS A O 1
ATOM 776 N N . SER A 1 94 ? -5.055 3.726 13.452 1.00 75.56 94 SER A N 1
ATOM 777 C CA . SER A 1 94 ? -6.397 4.270 13.340 1.00 75.56 94 SER A CA 1
ATOM 778 C C . SER A 1 94 ? -7.429 3.158 13.447 1.00 75.56 94 SER A C 1
ATOM 780 O O . SER A 1 94 ? -7.138 1.992 13.186 1.00 75.56 94 SER A O 1
ATOM 782 N N . LYS A 1 95 ? -8.662 3.512 13.805 1.00 76.69 95 LYS A N 1
ATOM 783 C CA . LYS A 1 95 ? -9.782 2.573 13.724 1.00 76.69 95 LYS A CA 1
ATOM 784 C C . LYS A 1 95 ? -10.150 2.266 12.271 1.00 76.69 95 LYS A C 1
ATOM 786 O O . LYS A 1 95 ? -10.605 1.163 11.984 1.00 76.69 95 LYS A O 1
ATOM 791 N N . TRP A 1 96 ? -9.930 3.217 11.365 1.00 79.00 96 TRP A N 1
ATOM 792 C CA . TRP A 1 96 ? -10.324 3.100 9.969 1.00 79.00 96 TRP A CA 1
ATOM 793 C C . TRP A 1 96 ? -9.164 3.418 9.037 1.00 79.00 96 TRP A C 1
ATOM 795 O O . TRP A 1 96 ? -8.431 4.387 9.226 1.00 79.00 96 TRP A O 1
ATOM 805 N N . ILE A 1 97 ? -9.038 2.602 7.995 1.00 83.12 97 ILE A N 1
ATOM 806 C CA . ILE A 1 97 ? -8.116 2.825 6.891 1.00 83.12 97 ILE A CA 1
ATOM 807 C C . ILE A 1 97 ? -8.899 2.965 5.592 1.00 83.12 97 ILE A C 1
ATOM 809 O O . ILE A 1 97 ? -9.813 2.194 5.304 1.00 83.12 97 ILE A O 1
ATOM 813 N N . ARG A 1 98 ? -8.530 3.962 4.793 1.00 84.94 98 ARG A N 1
ATOM 814 C CA . ARG A 1 98 ? -8.994 4.145 3.424 1.00 84.94 98 ARG A CA 1
ATOM 815 C C . ARG A 1 98 ? -7.781 4.162 2.514 1.00 84.94 98 ARG A C 1
ATOM 817 O O . ARG A 1 98 ? -6.889 4.987 2.673 1.00 84.94 98 ARG A O 1
ATOM 824 N N . ILE A 1 99 ? -7.760 3.271 1.538 1.00 81.56 99 ILE A N 1
ATOM 825 C CA . ILE A 1 99 ? -6.686 3.234 0.550 1.00 81.56 99 ILE A CA 1
ATOM 826 C C . ILE A 1 99 ? -7.217 3.812 -0.747 1.00 81.56 99 ILE A C 1
ATOM 828 O O . ILE A 1 99 ? -8.281 3.424 -1.229 1.00 81.56 99 ILE A O 1
ATOM 832 N N . ILE A 1 100 ? -6.483 4.787 -1.265 1.00 80.50 100 ILE A N 1
ATOM 833 C CA . ILE A 1 100 ? -6.718 5.417 -2.551 1.00 80.50 100 ILE A CA 1
ATOM 834 C C . ILE A 1 100 ? -5.528 5.035 -3.424 1.00 80.50 100 ILE A C 1
ATOM 836 O O . ILE A 1 100 ? -4.377 5.068 -2.992 1.00 80.50 100 ILE A O 1
ATOM 840 N N . SER A 1 101 ? -5.802 4.605 -4.646 1.00 75.00 101 SER A N 1
ATOM 841 C CA . SER A 1 101 ? -4.748 4.355 -5.616 1.00 75.00 101 SER A CA 1
ATOM 842 C C . SER A 1 101 ? -5.258 4.670 -7.012 1.00 75.00 101 SER A C 1
ATOM 844 O O . SER A 1 101 ? -6.406 4.385 -7.356 1.00 75.00 101 SER A O 1
ATOM 846 N N . ASP A 1 102 ? -4.391 5.252 -7.827 1.00 68.56 102 ASP A N 1
ATOM 847 C CA . ASP A 1 102 ? -4.665 5.635 -9.211 1.00 68.56 102 ASP A CA 1
ATOM 848 C C . ASP A 1 102 ? -4.624 4.449 -10.200 1.00 68.56 102 ASP A C 1
ATOM 850 O O . ASP A 1 102 ? -5.077 4.559 -11.340 1.00 68.56 102 ASP A O 1
ATOM 854 N N . ASN A 1 103 ? -4.138 3.284 -9.765 1.00 63.03 103 ASN A N 1
ATOM 855 C CA . ASN A 1 103 ? -3.719 2.188 -10.645 1.00 63.03 103 ASN A CA 1
ATOM 856 C C . ASN A 1 103 ? -4.770 1.086 -10.974 1.00 63.03 103 ASN A C 1
ATOM 858 O O . ASN A 1 103 ? -4.427 -0.078 -10.883 1.00 63.03 103 ASN A O 1
ATOM 862 N N . ARG A 1 104 ? -6.012 1.386 -11.407 1.00 60.94 104 ARG A N 1
ATOM 863 C CA . ARG A 1 104 ? -7.072 0.404 -11.840 1.00 60.94 104 ARG A CA 1
ATOM 864 C C . ARG A 1 104 ? -7.177 -0.913 -11.010 1.00 60.94 104 ARG A C 1
ATOM 866 O O . ARG A 1 104 ? -6.607 -1.075 -9.958 1.00 60.94 104 ARG A O 1
ATOM 873 N N . ALA A 1 105 ? -7.938 -1.917 -11.439 1.00 58.47 105 ALA A N 1
ATOM 874 C CA . ALA A 1 105 ? -8.147 -3.170 -10.686 1.00 58.47 105 ALA A CA 1
ATOM 875 C C . ALA A 1 105 ? -6.874 -4.029 -10.401 1.00 58.47 105 ALA A C 1
ATOM 877 O O . ALA A 1 105 ? -6.988 -5.145 -9.900 1.00 58.47 105 ALA A O 1
ATOM 878 N N . TYR A 1 106 ? -5.662 -3.555 -10.721 1.00 57.62 106 TYR A N 1
ATOM 879 C CA . TYR A 1 106 ? -4.418 -4.337 -10.687 1.00 57.62 106 TYR A CA 1
ATOM 880 C C . TYR A 1 106 ? -3.813 -4.539 -9.287 1.00 57.62 106 TYR A C 1
ATOM 882 O O . TYR A 1 106 ? -2.848 -5.287 -9.151 1.00 57.62 106 TYR A O 1
ATOM 890 N N . TYR A 1 107 ? -4.383 -3.926 -8.248 1.00 63.72 107 TYR A N 1
ATOM 891 C CA . TYR A 1 107 ? -4.001 -4.128 -6.842 1.00 63.72 107 TYR A CA 1
ATOM 892 C C . TYR A 1 107 ? -4.922 -5.085 -6.075 1.00 63.72 107 TYR A C 1
ATOM 894 O O . TYR A 1 107 ? -4.727 -5.295 -4.882 1.00 63.72 107 TYR A O 1
ATOM 902 N N . HIS A 1 108 ? -5.903 -5.716 -6.725 1.00 66.94 108 HIS A N 1
ATOM 903 C CA . HIS A 1 108 ? -6.715 -6.755 -6.085 1.00 66.94 108 HIS A CA 1
ATOM 904 C C . HIS A 1 108 ? -5.958 -8.093 -6.001 1.00 66.94 108 HIS A C 1
ATOM 906 O O . HIS A 1 108 ? -6.371 -9.081 -6.604 1.00 66.94 108 HIS A O 1
ATOM 912 N N . SER A 1 109 ? -4.840 -8.135 -5.269 1.00 80.94 109 SER A N 1
ATOM 913 C CA . SER A 1 109 ? -4.288 -9.406 -4.791 1.00 80.94 109 SER A CA 1
ATOM 914 C C . SER A 1 109 ? -4.896 -9.775 -3.449 1.00 80.94 109 SER A C 1
ATOM 916 O O . SER A 1 109 ? -5.182 -8.915 -2.612 1.00 80.94 109 SER A O 1
ATOM 918 N N . SER A 1 110 ? -5.070 -11.075 -3.234 1.00 83.56 110 SER A N 1
ATOM 919 C CA . SER A 1 110 ? -5.467 -11.644 -1.945 1.00 83.56 110 SER A CA 1
ATOM 920 C C . SER A 1 110 ? -4.564 -11.175 -0.806 1.00 83.56 110 SER A C 1
ATOM 922 O O . SER A 1 110 ? -5.049 -10.881 0.280 1.00 83.56 110 SER A O 1
ATOM 924 N N . GLU A 1 111 ? -3.267 -11.055 -1.073 1.00 85.88 111 GLU A N 1
ATOM 925 C CA . GLU A 1 111 ? -2.230 -10.677 -0.122 1.00 85.88 111 GLU A CA 1
ATOM 926 C C . GLU A 1 111 ? -2.413 -9.238 0.348 1.00 85.88 111 GLU A C 1
ATOM 928 O O . GLU A 1 111 ? -2.480 -8.991 1.551 1.00 85.88 111 GLU A O 1
ATOM 933 N N . LEU A 1 112 ? -2.558 -8.288 -0.585 1.00 84.81 112 LEU A N 1
ATOM 934 C CA . LEU A 1 112 ? -2.789 -6.893 -0.222 1.00 84.81 112 LEU A CA 1
ATOM 935 C C . LEU A 1 112 ? -4.114 -6.755 0.535 1.00 84.81 112 LEU A C 1
ATOM 937 O O . LEU A 1 112 ? -4.168 -6.087 1.563 1.00 84.81 112 LEU A O 1
ATOM 941 N N . MET A 1 113 ? -5.171 -7.423 0.066 1.00 87.81 113 MET A N 1
ATOM 942 C CA . MET A 1 113 ? -6.476 -7.379 0.727 1.00 87.81 113 MET A CA 1
ATOM 943 C C . MET A 1 113 ? -6.422 -7.963 2.143 1.00 87.81 113 MET A C 1
ATOM 945 O O . MET A 1 113 ? -7.028 -7.387 3.041 1.00 87.81 113 MET A O 1
ATOM 949 N N . ALA A 1 114 ? -5.668 -9.042 2.373 1.00 89.94 114 ALA A N 1
ATOM 950 C CA . ALA A 1 114 ? -5.474 -9.620 3.701 1.00 89.94 114 ALA A CA 1
ATOM 951 C C . ALA A 1 114 ? -4.701 -8.671 4.630 1.00 89.94 114 ALA A C 1
ATOM 953 O O . ALA A 1 114 ? -5.147 -8.417 5.748 1.00 89.94 114 ALA A O 1
ATOM 954 N N . ILE A 1 115 ? -3.601 -8.082 4.145 1.00 89.19 115 ILE A N 1
ATOM 955 C CA . ILE A 1 115 ? -2.807 -7.098 4.897 1.00 89.19 115 ILE A CA 1
ATOM 956 C C . ILE A 1 115 ? -3.669 -5.900 5.301 1.00 89.19 115 ILE A C 1
ATOM 958 O O . ILE A 1 115 ? -3.600 -5.455 6.441 1.00 89.19 115 ILE A O 1
ATOM 962 N N . ILE A 1 116 ? -4.507 -5.392 4.393 1.00 86.81 116 ILE A N 1
ATOM 963 C CA . ILE A 1 116 ? -5.408 -4.267 4.673 1.00 86.81 116 ILE A CA 1
ATOM 964 C C . ILE A 1 116 ? -6.532 -4.681 5.623 1.00 86.81 116 ILE A C 1
ATOM 966 O O . ILE A 1 116 ? -6.859 -3.924 6.530 1.00 86.81 116 ILE A O 1
ATOM 970 N N . ALA A 1 117 ? -7.141 -5.852 5.429 1.00 87.75 117 ALA A N 1
ATOM 971 C CA . ALA A 1 117 ? -8.262 -6.310 6.248 1.00 87.75 117 ALA A CA 1
ATOM 972 C C . ALA A 1 117 ? -7.849 -6.537 7.708 1.00 87.75 117 ALA A C 1
ATOM 974 O O . ALA A 1 117 ? -8.595 -6.180 8.618 1.00 87.75 117 ALA A O 1
ATOM 975 N N . HIS A 1 118 ? -6.644 -7.065 7.925 1.00 88.19 118 HIS A N 1
ATOM 976 C CA . HIS A 1 118 ? -6.131 -7.408 9.251 1.00 88.19 118 HIS A CA 1
ATOM 977 C C . HIS A 1 118 ? -5.111 -6.408 9.798 1.00 88.19 118 HIS A C 1
ATOM 979 O O . HIS A 1 118 ? -4.490 -6.668 10.825 1.00 88.19 118 HIS A O 1
ATOM 985 N N . TRP A 1 119 ? -4.939 -5.250 9.156 1.00 86.19 119 TRP A N 1
ATOM 986 C CA . TRP A 1 119 ? -3.848 -4.327 9.469 1.00 86.19 119 TRP A CA 1
ATOM 987 C C . TRP A 1 119 ? -3.770 -3.953 10.958 1.00 86.19 119 TRP A C 1
ATOM 989 O O . TRP A 1 119 ? -2.691 -3.973 11.531 1.00 86.19 119 TRP A O 1
ATOM 999 N N . ASN A 1 120 ? -4.911 -3.672 11.599 1.00 83.50 120 ASN A N 1
ATOM 1000 C CA . ASN A 1 120 ? -4.974 -3.255 13.003 1.00 83.50 120 ASN A CA 1
ATOM 1001 C C . ASN A 1 120 ? -4.673 -4.421 13.967 1.00 83.50 120 ASN A C 1
ATOM 1003 O O . ASN A 1 120 ? -4.119 -4.222 15.050 1.00 83.50 120 ASN A O 1
ATOM 1007 N N . GLU A 1 121 ? -5.009 -5.648 13.564 1.00 86.44 121 GLU A N 1
ATOM 1008 C CA . GLU A 1 121 ? -4.726 -6.866 14.329 1.00 86.44 121 GLU A CA 1
ATOM 1009 C C . GLU A 1 121 ? -3.256 -7.280 14.208 1.00 86.44 121 GLU A C 1
ATOM 1011 O O . GLU A 1 121 ? -2.655 -7.687 15.201 1.00 86.44 121 GLU A O 1
ATOM 1016 N N . TRP A 1 122 ? -2.678 -7.177 13.008 1.00 85.50 122 TRP A N 1
ATOM 1017 C CA . TRP A 1 122 ? -1.338 -7.681 12.699 1.00 85.50 122 TRP A CA 1
ATOM 1018 C C . TRP A 1 122 ? -0.205 -6.698 13.012 1.00 85.50 122 TRP A C 1
ATOM 1020 O O . TRP A 1 122 ? 0.890 -7.146 13.354 1.00 85.50 122 TRP A O 1
ATOM 1030 N N . TYR A 1 123 ? -0.443 -5.387 12.906 1.00 81.25 123 TYR A N 1
ATOM 1031 C CA . TYR A 1 123 ? 0.576 -4.337 13.069 1.00 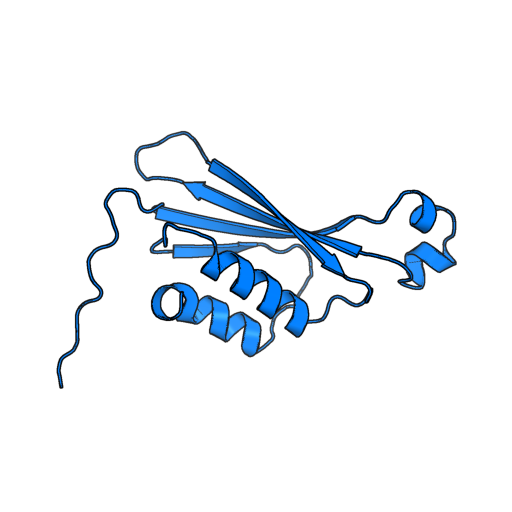81.25 123 TYR A CA 1
ATOM 1032 C C . TYR A 1 123 ? 0.098 -3.301 14.045 1.00 81.25 123 TYR A C 1
ATOM 1034 O O . TYR A 1 123 ? 0.730 -3.111 15.108 1.00 81.25 123 TYR A O 1
#

Radius of gyration: 17.13 Å; chains: 1; bounding box: 31×40×52 Å

Organism: NCBI:txid94130

Foldseek 3Di:
DDPDDDPDFPLPAFQEKEKEWDWWDDDPVLVPDPCSVVVQAAKTKIKIWIWGHHPVDPDIDIDIDIDIDRGRDDALVVVLVSLVVVLVPDPHDHPDYDYDYPPPPRNPDPSSVVCRVCSVVPD

Secondary structure (DSSP, 8-state):
----PPPPPPTT--SEEEEEEEEEE--TTTTS-HHHHHHT-S-EEEEEEEEEE-TT--PEEEEEEEEEES-----HHHHHHHHHHHHHH-SS--SEEEEEESSGGGG--HHHHHHHHTHHHH-

Sequence (123 aa):
MYMGLQPPLPKDSPDDFVADYKMRILPKSAQKTKAEFFGKHGWTLHTILVFTKKNNCKKIDIRAYDHWLTDTKQDAWFTALSFEAIFKIIKYKSKWIRIISDNRAYYHSSELMAIIAHWNEWY

pLDDT: mean 73.89, std 12.11, range [32.56, 89.94]